Protein 1YDL (pdb70)

B-factor: mean 36.16, std 9.56, range [14.05, 71.92]

Foldseek 3Di:
DPDDDDFKFFADLVCVVLVVCQVVVLLVHHFFPACDDSGMTTGHRCPVVSNVVSVVVVDDDPCNPVVD

GO terms:
  GO:0005730 nucleolus (C, IDA)
  GO:0006289 nucleotide-excision repair (P, IMP)
  GO:0005669 transcription factor TFIID complex (C, IDA)
  GO:0005634 nucleus (C, EXP)
  GO:0005654 nucleoplasm (C, TAS)
  GO:0005515 protein binding (F, IPI)

CATH classification: 3.30.70.1220

Nearest PDB structures (foldseek):
  1ydl-assembly1_A  TM=1.015E+00  e=1.632E-12  Homo sapiens
  8byq-assembly1_6  TM=8.083E-01  e=6.132E-08  Homo sapiens
  2jnj-assembly1_B  TM=6.521E-01  e=6.132E-08  Homo sapiens
  7ml3-assembly1_5  TM=6.791E-01  e=1.516E-03  Saccharomyces cerevisiae
  7ml4-assembly1_5  TM=5.544E-01  e=7.545E-04  Saccharomyces cerevisiae

InterPro domains:
  IPR009400 TFIIH subunit TTDA/Tfb5 [PF06331] (1-67)
  IPR009400 TFIIH subunit TTDA/Tfb5 [PTHR28580] (1-69)
  IPR009400 TFIIH subunit TTDA/Tfb5 [SM01395] (1-68)
  IPR035935 TFB5-like superfamily [G3DSA:3.30.70.1220] (1-71)
  IPR035935 TFB5-like superfamily [SSF142897] (6-70)

Structure (mmCIF, N/CA/C/O backbone):
data_1YDL
#
_entry.id   1YDL
#
_cell.length_a   41.412
_cell.length_b   53.922
_cell.length_c   34.818
_cell.angle_alpha   90.00
_cell.angle_beta   90.00
_cell.angle_gamma   90.00
#
_symmetry.space_group_name_H-M   'P 21 21 2'
#
loop_
_entity.id
_entity.type
_entity.pdbx_description
1 polymer 'general transcription factor IIH, polypeptide 5'
2 water water
#
loop_
_atom_site.group_PDB
_atom_site.id
_atom_site.type_symbol
_atom_site.label_atom_id
_atom_site.label_alt_id
_atom_site.label_comp_id
_atom_site.label_asym_id
_atom_site.label_entity_id
_atom_site.label_seq_id
_atom_site.pdbx_PDB_ins_code
_atom_site.Cartn_x
_atom_site.Cartn_y
_atom_site.Cartn_z
_atom_site.occupancy
_atom_site.B_iso_or_equiv
_atom_site.auth_seq_id
_atom_site.auth_comp_id
_atom_site.auth_asym_id
_atom_site.auth_atom_id
_atom_site.pdbx_PDB_model_num
ATOM 1 N N . SER A 1 9 ? 35.395 33.050 21.282 1.00 49.64 1 SER A N 1
ATOM 2 C CA . SER A 1 9 ? 33.990 33.306 20.861 1.00 46.98 1 SER A CA 1
ATOM 3 C C . SER A 1 9 ? 33.603 34.748 21.159 1.00 47.51 1 SER A C 1
ATOM 4 O O . SER A 1 9 ? 34.071 35.334 22.136 1.00 48.48 1 SER A O 1
ATOM 7 N N . HIS A 1 10 ? 32.747 35.321 20.319 1.00 46.05 2 HIS A N 1
ATOM 8 C CA . HIS A 1 10 ? 32.321 36.701 20.512 1.00 44.93 2 HIS A CA 1
ATOM 9 C C . HIS A 1 10 ? 30.891 36.756 21.026 1.00 42.65 2 HIS A C 1
ATOM 10 O O . HIS A 1 10 ? 30.631 37.277 22.109 1.00 44.35 2 HIS A O 1
ATOM 17 N N . GLY A 1 11 ? 29.961 36.223 20.248 1.00 39.47 3 GLY A N 1
ATOM 18 C CA . GLY A 1 11 ? 28.578 36.228 20.681 1.00 36.90 3 GLY A CA 1
ATOM 19 C C . GLY A 1 11 ? 28.174 34.874 21.247 1.00 34.72 3 GLY A C 1
ATOM 20 O O . GLY A 1 11 ? 28.445 33.847 20.633 1.00 31.53 3 GLY A O 1
ATOM 21 N N . THR A 1 12 ? 27.550 34.868 22.425 1.00 34.34 4 THR A N 1
ATOM 22 C CA . THR A 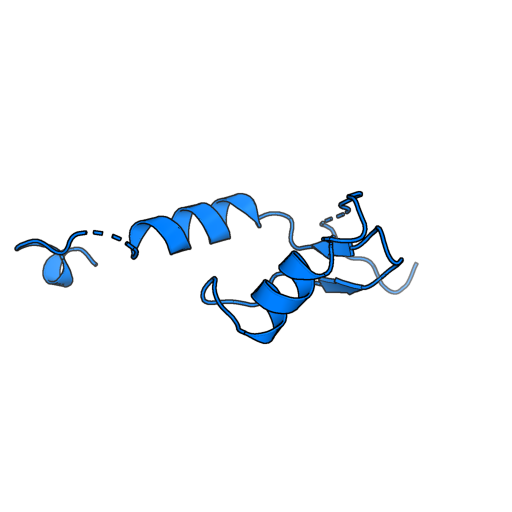1 12 ? 27.083 33.632 23.052 1.00 33.41 4 THR A CA 1
ATOM 23 C C . THR A 1 12 ? 25.819 33.893 23.861 1.00 33.93 4 THR A C 1
ATOM 24 O O . THR A 1 12 ? 25.678 34.936 24.510 1.00 34.47 4 THR A O 1
ATOM 28 N N . ARG A 1 13 ? 24.898 32.937 23.822 1.00 33.64 5 ARG A N 1
ATOM 29 C CA . ARG A 1 13 ? 23.646 33.070 24.549 1.00 32.71 5 ARG A CA 1
ATOM 30 C C . ARG A 1 13 ? 23.134 31.717 25.032 1.00 30.62 5 ARG A C 1
ATOM 31 O O . ARG A 1 13 ? 23.052 30.767 24.258 1.00 29.25 5 ARG A O 1
ATOM 39 N N . LYS A 1 14 ? 22.808 31.643 26.322 1.00 29.79 6 LYS A N 1
ATOM 40 C CA . LYS A 1 14 ? 22.282 30.426 26.932 1.00 28.35 6 LYS A CA 1
ATOM 41 C C . LYS A 1 14 ? 20.792 30.367 26.639 1.00 27.66 6 LYS A C 1
ATOM 42 O O . LYS A 1 14 ? 20.095 31.381 26.734 1.00 29.39 6 LYS A O 1
ATOM 48 N N . GLY A 1 15 ? 20.300 29.195 26.257 1.00 25.18 7 GLY A N 1
ATOM 49 C CA . GLY A 1 15 ? 18.887 29.078 25.964 1.00 25.26 7 GLY A CA 1
ATOM 50 C C . GLY A 1 15 ? 18.441 27.665 25.651 1.00 25.62 7 GLY A C 1
ATOM 51 O O . GLY A 1 15 ? 19.052 26.690 26.088 1.00 25.52 7 GLY A O 1
ATOM 60 N N . LEU A 1 17 ? 17.212 25.054 22.480 1.00 24.44 9 LEU A N 1
ATOM 61 C CA . LEU A 1 17 ? 17.045 24.760 21.069 1.00 24.10 9 LEU A CA 1
ATOM 62 C C . LEU A 1 17 ? 15.885 23.795 20.997 1.00 24.93 9 LEU A C 1
ATOM 63 O O . LEU A 1 17 ? 15.828 22.817 21.743 1.00 22.60 9 LEU A O 1
ATOM 68 N N . ILE A 1 18 ? 14.953 24.083 20.103 1.00 26.17 10 ILE A N 1
ATOM 69 C CA . ILE A 1 18 ? 13.795 23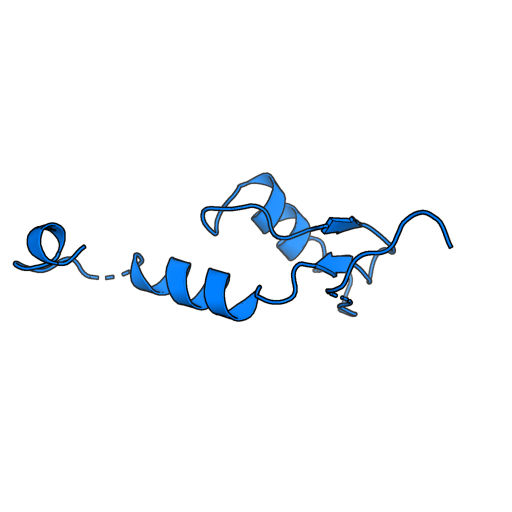.233 19.929 1.00 27.37 10 ILE A CA 1
ATOM 70 C C . ILE A 1 18 ? 13.797 22.668 18.517 1.00 28.69 10 ILE A C 1
ATOM 71 O O . ILE A 1 18 ? 14.168 23.352 17.564 1.00 27.46 10 ILE A O 1
ATOM 76 N N . GLU A 1 19 ? 13.402 21.406 18.411 1.00 31.73 11 GLU A N 1
ATOM 77 C CA . GLU A 1 19 ? 13.299 20.693 17.143 1.00 35.18 11 GLU A CA 1
ATOM 78 C C . GLU A 1 19 ? 11.860 20.186 17.094 1.00 34.53 11 GLU A C 1
ATOM 79 O O . GLU A 1 19 ? 11.431 19.453 17.981 1.00 34.14 11 GLU A O 1
ATOM 85 N N . CYS A 1 20 ? 11.121 20.573 16.061 1.00 34.75 12 CYS A N 1
ATOM 86 C CA . CYS A 1 20 ? 9.727 20.161 15.934 1.00 35.21 12 CYS A CA 1
ATOM 87 C C . CYS A 1 20 ? 9.251 20.279 14.491 1.00 34.39 12 CYS A C 1
ATOM 88 O O . CYS A 1 20 ? 9.859 20.989 13.689 1.00 33.62 12 CYS A O 1
ATOM 91 N N . ASP A 1 21 ? 8.152 19.602 14.174 1.00 34.48 13 ASP A N 1
ATOM 92 C CA . ASP A 1 21 ? 7.608 19.629 12.821 1.00 37.83 13 ASP A CA 1
ATOM 93 C C . ASP A 1 21 ? 7.420 21.042 12.284 1.00 39.70 13 ASP A C 1
ATOM 94 O O . ASP A 1 21 ? 7.408 22.011 13.045 1.00 40.36 13 ASP A O 1
ATOM 99 N N . PRO A 1 22 ? 7.274 21.178 10.955 1.00 42.15 14 PRO A N 1
ATOM 100 C CA . PRO A 1 22 ? 7.092 22.501 10.355 1.00 42.38 14 PRO A CA 1
ATOM 101 C C . PRO A 1 22 ? 5.845 23.238 10.847 1.00 43.30 14 PRO A C 1
ATOM 102 O O . PRO A 1 22 ? 5.814 24.469 10.859 1.00 43.03 14 PRO A O 1
ATOM 106 N N . ALA A 1 23 ? 4.827 22.490 11.263 1.00 43.37 15 ALA A N 1
ATOM 107 C CA . ALA A 1 23 ? 3.594 23.102 11.750 1.00 42.81 15 ALA A CA 1
ATOM 108 C C . ALA A 1 23 ? 3.802 23.785 13.098 1.00 42.70 15 ALA A C 1
ATOM 109 O O . ALA A 1 23 ? 3.607 24.987 13.221 1.00 43.25 15 ALA A O 1
ATOM 119 N N . LYS A 1 25 ? 6.462 24.626 14.577 1.00 39.39 17 LYS A N 1
ATOM 120 C CA . LYS A 1 25 ? 7.453 25.691 14.436 1.00 39.42 17 LYS A CA 1
ATOM 121 C C . LYS A 1 25 ? 6.835 27.003 13.968 1.00 39.61 17 LYS A C 1
ATOM 122 O O . LYS A 1 25 ? 7.149 28.069 14.495 1.00 37.61 17 LYS A O 1
ATOM 128 N N . GLN A 1 26 ? 5.954 26.929 12.979 1.00 40.23 18 GLN A N 1
ATOM 129 C CA . GLN A 1 26 ? 5.304 28.133 12.480 1.00 41.23 18 GLN A CA 1
ATOM 130 C C . GLN A 1 26 ? 4.388 28.707 13.552 1.00 39.39 18 GLN A C 1
ATOM 131 O O . GLN A 1 26 ? 4.188 29.917 13.629 1.00 39.59 18 GLN A O 1
ATOM 137 N N . PHE A 1 27 ? 3.850 27.828 14.389 1.00 38.05 19 PHE A N 1
ATOM 138 C CA . PHE A 1 27 ? 2.958 28.245 15.462 1.00 37.63 19 PHE A CA 1
ATOM 139 C C . PHE A 1 27 ? 3.742 29.026 16.518 1.00 34.74 19 PHE A C 1
ATOM 140 O O . PHE A 1 27 ? 3.247 30.007 17.069 1.00 35.47 19 PHE A O 1
ATOM 148 N N . LEU A 1 28 ? 4.964 28.588 16.798 1.00 32.34 20 LEU A N 1
ATOM 149 C CA . LEU A 1 28 ? 5.803 29.288 17.769 1.00 30.09 20 LEU A CA 1
ATOM 150 C C . LEU A 1 28 ? 6.106 30.685 17.228 1.00 28.28 20 LEU A C 1
ATOM 151 O O . LEU A 1 28 ? 6.019 31.679 17.957 1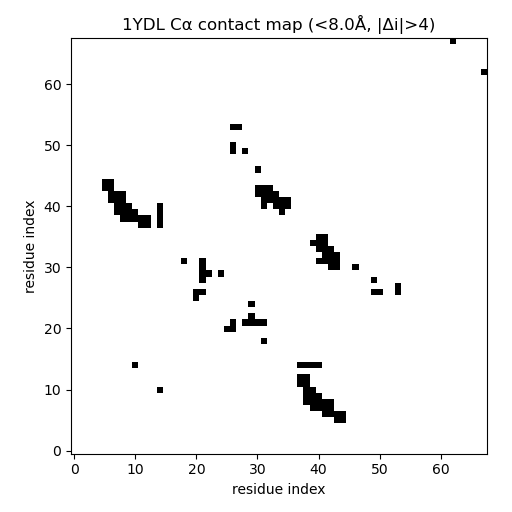.00 27.51 20 LEU A O 1
ATOM 156 N N . LEU A 1 29 ? 6.458 30.757 15.947 1.00 26.80 21 LEU A N 1
ATOM 157 C CA . LEU A 1 29 ? 6.743 32.039 15.309 1.00 26.73 21 LEU A CA 1
ATOM 158 C C . LEU A 1 29 ? 5.516 32.938 15.397 1.00 26.80 21 LEU A C 1
ATOM 159 O O . LEU A 1 29 ? 5.633 34.143 15.603 1.00 24.94 21 LEU A O 1
ATOM 164 N N . TYR A 1 30 ? 4.337 32.350 15.229 1.00 25.70 22 TYR A N 1
ATOM 165 C CA . TYR A 1 30 ? 3.117 33.128 15.309 1.00 26.40 22 TYR A CA 1
ATOM 166 C C . TYR A 1 30 ? 2.880 33.603 16.730 1.00 25.74 22 TYR A C 1
ATOM 167 O O . TYR A 1 30 ? 2.444 34.727 16.940 1.00 27.37 22 TYR A O 1
ATOM 176 N N . LEU A 1 31 ? 3.163 32.747 17.705 1.00 23.90 23 LEU A N 1
ATOM 177 C CA . LEU A 1 31 ? 2.968 33.102 19.109 1.00 23.94 23 LEU A CA 1
ATOM 178 C C . LEU A 1 31 ? 3.919 34.222 19.525 1.00 25.33 23 LEU A C 1
ATOM 179 O O . LEU A 1 31 ? 3.543 35.135 20.273 1.00 20.73 23 LEU A O 1
ATOM 184 N N . ASP A 1 32 ? 5.155 34.135 19.034 1.00 25.16 24 ASP A N 1
ATOM 185 C CA . ASP A 1 32 ? 6.185 35.118 19.326 1.00 25.83 24 ASP A CA 1
ATOM 186 C C . ASP A 1 32 ? 5.871 36.475 18.678 1.00 26.71 24 ASP A C 1
ATOM 187 O O . ASP A 1 32 ? 5.925 37.510 19.342 1.00 25.62 24 ASP A O 1
ATOM 192 N N . GLU A 1 33 ? 5.524 36.473 17.393 1.00 30.09 25 GLU A N 1
ATOM 193 C CA . GLU A 1 33 ? 5.221 37.723 16.698 1.00 31.38 25 GLU A CA 1
ATOM 194 C C . GLU A 1 33 ? 4.014 38.448 17.268 1.00 30.39 25 GLU A C 1
ATOM 195 O O . GLU A 1 33 ? 3.990 39.674 17.322 1.00 32.57 25 GLU A O 1
ATOM 201 N N . SER A 1 34 ? 3.012 37.689 17.690 1.00 29.21 26 SER A N 1
ATOM 202 C CA . SER A 1 34 ? 1.791 38.266 18.235 1.00 29.12 26 SER A CA 1
ATOM 203 C C . SER A 1 34 ? 1.829 38.503 19.738 1.00 28.67 26 SER A C 1
ATOM 204 O O . SER A 1 34 ? 0.851 38.988 20.307 1.00 29.05 26 SER A O 1
ATOM 207 N N . ASN A 1 35 ? 2.948 38.171 20.379 1.00 29.76 27 ASN A N 1
ATOM 208 C CA . ASN A 1 35 ? 3.078 38.347 21.832 1.00 30.54 27 ASN A CA 1
ATOM 209 C C . ASN A 1 35 ? 1.922 37.718 22.589 1.00 27.56 27 ASN A C 1
ATOM 210 O O . ASN A 1 35 ? 1.461 38.264 23.588 1.00 25.60 27 ASN A O 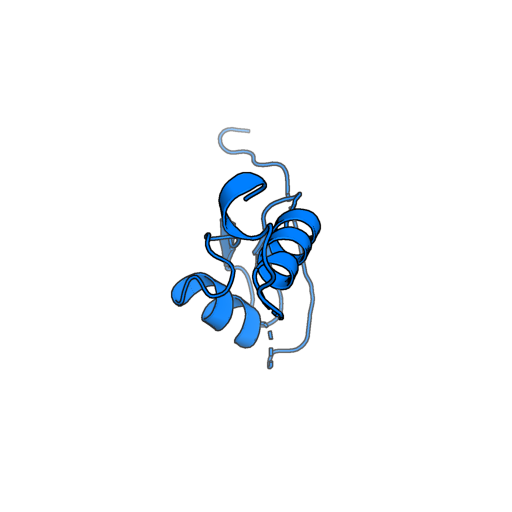1
ATOM 215 N N . ALA A 1 36 ? 1.450 36.582 22.094 1.00 27.52 28 ALA A N 1
ATOM 216 C CA . ALA A 1 36 ? 0.347 35.871 22.716 1.00 28.17 28 ALA A CA 1
ATOM 217 C C . ALA A 1 36 ? 0.686 35.449 24.141 1.00 28.33 28 ALA A C 1
ATOM 218 O O . ALA A 1 36 ? -0.202 35.169 24.935 1.00 28.17 28 ALA A O 1
ATOM 220 N N . LEU A 1 37 ? 1.970 35.405 24.471 1.00 28.96 29 LEU A N 1
ATOM 221 C CA . LEU A 1 37 ? 2.371 34.998 25.811 1.00 30.80 29 LEU A CA 1
ATOM 222 C C . LEU A 1 37 ? 2.747 36.198 26.669 1.00 32.35 29 LEU A C 1
ATOM 223 O O . LEU A 1 37 ? 3.245 36.041 27.784 1.00 34.99 29 LEU A O 1
ATOM 228 N N . GLY A 1 38 ? 2.510 37.395 26.145 1.00 33.27 30 GLY A N 1
ATOM 229 C CA . GLY A 1 38 ? 2.821 38.602 26.888 1.00 33.06 30 GLY A CA 1
ATOM 230 C C . GLY A 1 38 ? 4.223 39.104 26.605 1.00 33.92 30 GLY A C 1
ATOM 231 O O . GLY A 1 38 ? 4.527 40.276 26.821 1.00 34.81 30 GLY A O 1
ATOM 232 N N . LYS A 1 39 ? 5.085 38.216 26.126 1.00 33.71 31 LYS A N 1
ATOM 233 C CA . LYS A 1 39 ? 6.450 38.599 25.812 1.00 33.88 31 LYS A CA 1
A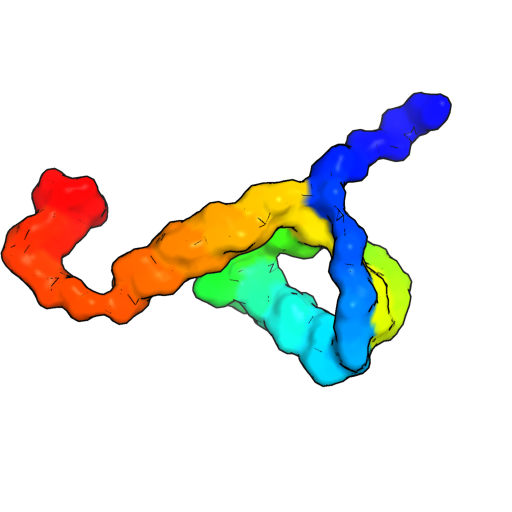TOM 234 C C . LYS A 1 39 ? 7.105 37.678 24.791 1.00 32.02 31 LYS A C 1
ATOM 235 O O . LYS A 1 39 ? 6.694 36.531 24.624 1.00 30.83 31 LYS A O 1
ATOM 241 N N . LYS A 1 40 ? 8.112 38.212 24.103 1.00 30.35 32 LYS A N 1
ATOM 242 C CA . LYS A 1 40 ? 8.868 37.478 23.090 1.00 29.89 32 LYS A CA 1
ATOM 243 C C . LYS A 1 40 ? 9.650 36.353 23.741 1.00 29.26 32 LYS A C 1
ATOM 244 O O . LYS A 1 40 ? 10.127 36.488 24.869 1.00 27.76 32 LYS A O 1
ATOM 250 N N . PHE A 1 41 ? 9.788 35.244 23.025 1.00 29.59 33 PHE A N 1
ATOM 251 C CA . PHE A 1 41 ? 10.551 34.118 23.540 1.00 26.16 33 PHE A CA 1
ATOM 252 C C . PHE A 1 41 ? 11.530 33.577 22.509 1.00 25.84 33 PHE A C 1
ATOM 253 O O . PHE A 1 41 ? 12.377 32.747 22.827 1.00 25.76 33 PHE A O 1
ATOM 261 N N . ILE A 1 42 ? 11.419 34.043 21.271 1.00 24.48 34 ILE A N 1
ATOM 262 C CA . ILE A 1 42 ? 12.324 33.562 20.241 1.00 24.88 34 ILE A CA 1
ATOM 263 C C . ILE A 1 42 ? 13.576 34.413 20.182 1.00 24.09 34 ILE A C 1
ATOM 264 O O . ILE A 1 42 ? 13.519 35.606 19.884 1.00 23.93 34 ILE A O 1
ATOM 269 N N . ILE A 1 43 ? 14.709 33.799 20.489 1.00 25.44 35 ILE A N 1
ATOM 270 C CA . ILE A 1 43 ? 15.973 34.514 20.453 1.00 25.85 35 ILE A CA 1
ATOM 271 C C . ILE A 1 43 ? 16.521 34.482 19.033 1.00 28.11 35 ILE A C 1
ATOM 272 O O . ILE A 1 43 ? 17.104 35.461 18.569 1.00 28.54 35 ILE A O 1
ATOM 277 N N . GLN A 1 44 ? 16.346 33.359 18.342 1.00 29.72 36 GLN A N 1
ATOM 278 C CA . GLN A 1 44 ? 16.818 33.274 16.967 1.00 33.00 36 GLN A CA 1
ATOM 279 C C . GLN A 1 44 ? 16.128 32.191 16.150 1.00 32.79 36 GLN A C 1
ATOM 280 O O . GLN A 1 44 ? 15.931 31.074 16.613 1.00 31.04 36 GLN A O 1
ATOM 286 N N . ASP A 1 45 ? 15.747 32.533 14.926 1.00 34.65 37 ASP A N 1
ATOM 287 C CA . ASP A 1 45 ? 15.113 31.556 14.058 1.00 37.39 37 ASP A CA 1
ATOM 288 C C . ASP A 1 45 ? 16.265 30.773 13.450 1.00 38.47 37 ASP A C 1
ATOM 289 O O . ASP A 1 45 ? 17.354 31.315 13.266 1.00 39.46 37 ASP A O 1
ATOM 294 N N . ILE A 1 46 ? 16.046 29.502 13.139 1.00 40.82 38 ILE A N 1
ATOM 295 C CA . ILE A 1 46 ? 17.132 28.710 12.584 1.00 41.21 38 ILE A CA 1
ATOM 296 C C . ILE A 1 46 ? 16.764 27.985 11.306 1.00 42.27 38 ILE A C 1
ATOM 297 O O . ILE A 1 46 ? 17.111 28.424 10.213 1.00 41.66 38 ILE A O 1
ATOM 302 N N . ASP A 1 47 ? 16.054 26.876 11.456 1.00 43.17 39 ASP A N 1
ATOM 303 C CA . ASP A 1 47 ? 15.649 26.059 10.327 1.00 44.76 39 ASP A CA 1
ATOM 304 C C . ASP A 1 47 ? 14.130 26.048 10.278 1.00 44.24 39 ASP A C 1
ATOM 305 O O . ASP A 1 47 ? 13.476 26.761 11.037 1.00 44.15 39 ASP A O 1
ATOM 310 N N . ASP A 1 48 ? 13.568 25.239 9.387 1.00 43.29 40 ASP A N 1
ATOM 311 C CA . ASP A 1 48 ? 12.119 25.139 9.269 1.00 41.79 40 ASP A CA 1
ATOM 312 C C . ASP A 1 48 ? 11.589 24.229 10.375 1.00 39.51 40 ASP A C 1
ATOM 313 O O . ASP A 1 48 ? 10.375 24.112 10.573 1.00 37.08 40 ASP A O 1
ATOM 318 N N . THR A 1 49 ? 12.516 23.580 11.078 1.00 36.69 41 THR A N 1
ATOM 319 C CA . THR A 1 49 ? 12.179 22.662 12.167 1.00 35.12 41 THR A CA 1
ATOM 320 C C . THR A 1 49 ? 12.998 22.942 13.437 1.00 33.51 41 THR A C 1
ATOM 321 O O . THR A 1 49 ? 12.995 22.141 14.378 1.00 32.44 41 THR A O 1
ATOM 325 N N . HIS A 1 50 ? 13.687 24.081 13.461 1.00 31.38 42 HIS A N 1
ATOM 326 C CA . HIS A 1 50 ? 14.518 24.456 14.605 1.00 31.40 42 HIS A CA 1
ATOM 327 C C . HIS A 1 50 ? 14.396 25.933 15.002 1.00 30.06 42 HIS A C 1
ATOM 328 O O . HIS A 1 50 ? 14.396 26.821 14.152 1.00 29.34 42 HIS A O 1
ATOM 335 N N . VAL A 1 51 ? 14.338 26.189 16.305 1.00 28.61 43 VAL A N 1
ATOM 336 C CA . VAL A 1 51 ? 14.245 27.545 16.823 1.00 25.06 43 VAL A CA 1
ATOM 337 C C . VAL A 1 51 ? 14.959 27.599 18.176 1.00 25.74 43 VAL A C 1
ATOM 338 O O . VAL A 1 51 ? 14.817 26.696 18.998 1.00 25.08 43 VAL A O 1
ATOM 342 N N . PHE A 1 52 ? 15.748 28.644 18.404 1.00 23.70 44 PHE A N 1
ATOM 343 C CA . PHE A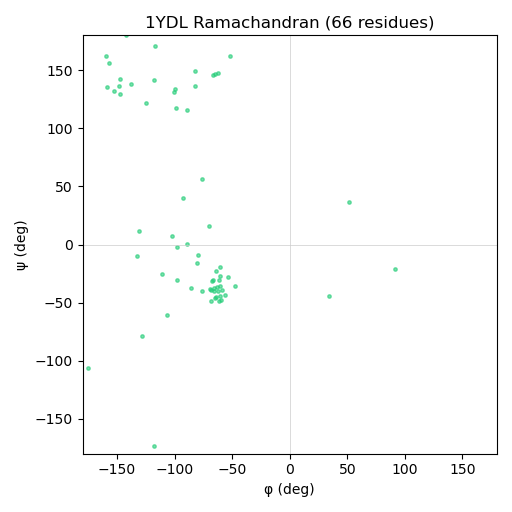 1 52 ? 16.448 28.788 19.673 1.00 22.01 44 PHE A CA 1
ATOM 344 C C . PHE A 1 52 ? 15.618 29.755 20.514 1.00 20.05 44 PHE A C 1
ATOM 345 O O . PHE A 1 52 ? 15.444 30.902 20.132 1.00 20.15 44 PHE A O 1
ATOM 353 N N . VAL A 1 53 ? 15.099 29.291 21.651 1.00 21.30 45 VAL A N 1
ATOM 354 C CA . VAL A 1 53 ? 14.260 30.136 22.510 1.00 18.38 45 VAL A CA 1
ATOM 355 C C . VAL A 1 53 ? 14.862 30.373 23.904 1.00 21.12 45 VAL A C 1
ATOM 356 O O . VAL A 1 53 ? 15.855 29.739 24.281 1.00 18.10 45 VAL A O 1
ATOM 360 N N . ILE A 1 54 ? 14.244 31.278 24.668 1.00 23.06 46 ILE A N 1
ATOM 361 C CA . ILE A 1 54 ? 14.708 31.609 26.016 1.00 24.95 46 ILE A CA 1
ATOM 362 C C . ILE A 1 54 ? 14.628 30.385 26.913 1.00 27.12 46 ILE A C 1
ATOM 363 O O . ILE A 1 54 ? 13.738 29.552 26.750 1.00 29.66 46 ILE A O 1
ATOM 368 N N . ALA A 1 55 ? 15.551 30.277 27.863 1.00 28.36 47 ALA A N 1
ATOM 369 C CA . ALA A 1 55 ? 15.556 29.142 28.775 1.00 30.93 47 ALA A CA 1
ATOM 370 C C . ALA A 1 55 ? 14.279 29.026 29.607 1.00 31.01 47 ALA A C 1
ATOM 371 O O . ALA A 1 55 ? 13.814 27.927 29.876 1.00 32.49 47 ALA A O 1
ATOM 373 N N . GLU A 1 56 ? 13.705 30.155 30.004 1.00 31.71 48 GLU A N 1
ATOM 374 C CA . GLU A 1 56 ? 12.496 30.128 30.821 1.00 33.20 48 GLU A CA 1
ATOM 375 C C . GLU A 1 56 ? 11.179 30.198 30.052 1.00 31.75 48 GLU A C 1
ATOM 376 O O . GLU A 1 56 ? 10.231 30.858 30.485 1.00 30.84 48 GLU A O 1
ATOM 382 N N . LEU A 1 57 ? 11.114 29.509 28.920 1.00 29.04 49 LEU A N 1
ATOM 383 C CA . LEU A 1 57 ? 9.899 29.498 28.117 1.00 29.00 49 LEU A CA 1
ATOM 384 C C . LEU A 1 57 ? 8.731 28.883 28.882 1.00 29.31 49 LEU A C 1
ATOM 385 O O . LEU A 1 57 ? 7.605 29.370 28.795 1.00 28.97 49 LEU A O 1
ATOM 390 N N . VAL A 1 58 ? 8.993 27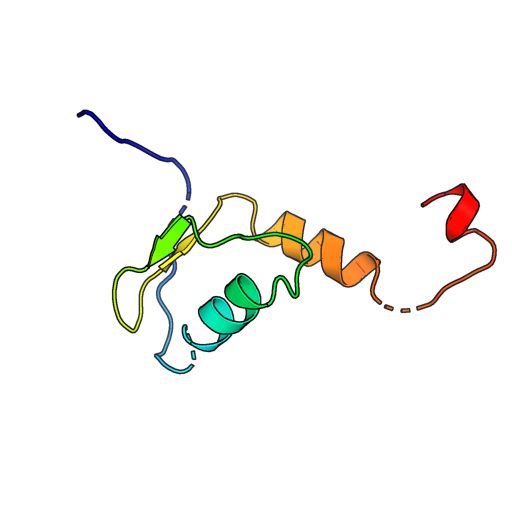.811 29.626 1.00 29.68 50 VAL A N 1
ATOM 391 C CA . VAL A 1 58 ? 7.929 27.157 30.372 1.00 31.40 50 VAL A CA 1
ATOM 392 C C . VAL A 1 58 ? 7.313 28.112 31.401 1.00 32.24 50 VAL A C 1
ATOM 393 O O . VAL A 1 58 ? 6.087 28.248 31.462 1.00 31.78 50 VAL A O 1
ATOM 397 N N . ASN A 1 59 ? 8.157 28.791 32.181 1.00 32.67 51 ASN A N 1
ATOM 398 C CA . ASN A 1 59 ? 7.688 29.760 33.179 1.00 32.64 51 ASN A CA 1
ATOM 399 C C . ASN A 1 59 ? 6.815 30.820 32.509 1.00 31.49 51 ASN A C 1
ATOM 400 O O . ASN A 1 59 ? 5.773 31.207 33.035 1.00 30.96 51 ASN A O 1
ATOM 405 N N . VAL A 1 60 ? 7.259 31.299 31.349 1.00 31.05 52 VAL A N 1
ATOM 406 C CA . VAL A 1 60 ? 6.516 32.320 30.620 1.00 30.53 52 VAL A CA 1
ATOM 407 C C . VAL A 1 60 ? 5.130 31.794 30.283 1.00 29.04 52 VAL A C 1
ATOM 408 O O . VAL A 1 60 ? 4.122 32.469 30.504 1.00 29.12 52 VAL A O 1
ATOM 412 N N . LEU A 1 61 ? 5.087 30.579 29.753 1.00 27.17 53 LEU A N 1
ATOM 413 C CA . LEU A 1 61 ? 3.825 29.958 29.383 1.00 28.96 53 LEU A CA 1
ATOM 414 C C . LEU A 1 61 ? 2.972 29.681 30.630 1.00 29.53 53 LEU A C 1
ATOM 415 O O . LEU A 1 61 ? 1.750 29.830 30.605 1.00 26.20 53 LEU A O 1
ATOM 420 N N . GLN A 1 62 ? 3.621 29.296 31.723 1.00 31.04 54 GLN A N 1
ATOM 421 C CA . GLN A 1 62 ? 2.910 29.017 32.968 1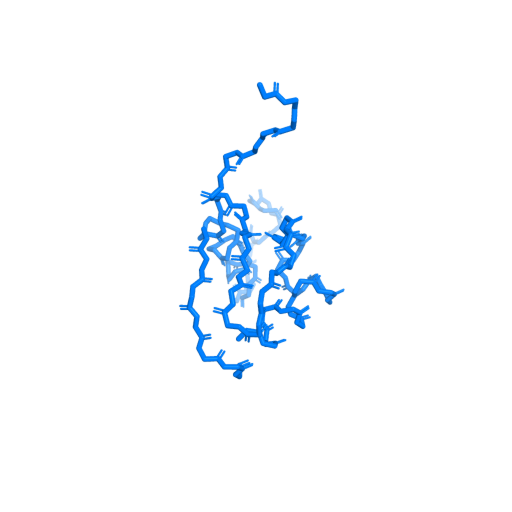.00 37.23 54 GLN A CA 1
ATOM 422 C C . GLN A 1 62 ? 2.323 30.301 33.540 1.00 39.01 54 GLN A C 1
ATOM 423 O O . GLN A 1 62 ? 1.279 30.291 34.191 1.00 41.01 54 GLN A O 1
ATOM 429 N N . GLU A 1 63 ? 3.008 31.409 33.285 1.00 39.53 55 GLU A N 1
ATOM 430 C CA . GLU A 1 63 ? 2.578 32.715 33.752 1.00 38.15 55 GLU A CA 1
ATOM 431 C C . GLU A 1 63 ? 1.416 33.239 32.912 1.00 35.77 55 GLU A C 1
ATOM 432 O O . GLU A 1 63 ? 0.484 33.850 33.433 1.00 34.44 55 GLU A O 1
ATOM 438 N N . ARG A 1 64 ? 1.490 33.006 31.606 1.00 34.06 56 ARG A N 1
ATOM 439 C CA . ARG A 1 64 ? 0.451 33.444 30.680 1.00 31.94 56 ARG A CA 1
ATOM 440 C C . ARG A 1 64 ? -0.878 32.739 30.936 1.00 30.12 56 ARG A C 1
ATOM 441 O O . ARG A 1 64 ? -1.933 33.373 30.961 1.00 28.38 56 ARG A O 1
ATOM 449 N N . VAL A 1 65 ? -0.817 31.425 31.114 1.00 30.45 57 VAL A N 1
ATOM 450 C CA . VAL A 1 65 ? -2.008 30.620 31.358 1.00 30.96 57 VAL A CA 1
ATOM 451 C C . VAL A 1 65 ? -2.729 31.038 32.638 1.00 30.94 57 VAL A C 1
ATOM 452 O O . VAL A 1 65 ? -3.951 30.931 32.727 1.00 32.06 57 VAL A O 1
ATOM 456 N N . GLY A 1 66 ? -1.969 31.532 33.614 1.00 32.00 58 GLY A N 1
ATOM 457 C CA . GLY A 1 66 ? -2.555 31.980 34.866 1.00 30.29 58 GLY A CA 1
ATOM 458 C C . GLY A 1 66 ? -3.541 33.111 34.651 1.00 31.57 58 GLY A C 1
ATOM 459 O O . GLY A 1 66 ? -4.632 33.111 35.216 1.00 30.92 58 GLY A O 1
ATOM 460 N N . GLU A 1 67 ? -3.159 34.079 33.826 1.00 33.22 59 GLU A N 1
ATOM 461 C CA . GLU A 1 67 ? -4.027 35.216 33.538 1.00 35.15 59 GLU A CA 1
ATOM 462 C C . GLU A 1 67 ? -5.292 34.748 32.829 1.00 37.24 59 GLU A C 1
ATOM 463 O O . GLU A 1 67 ? -6.312 35.434 32.858 1.00 36.81 59 GLU A O 1
ATOM 469 N N . LEU A 1 68 ? -5.229 33.580 32.189 1.00 39.31 60 LEU A N 1
ATOM 470 C CA . LEU A 1 68 ? -6.392 33.046 31.477 1.00 42.36 60 LEU A CA 1
ATOM 471 C C . LEU A 1 68 ? -7.443 32.452 32.401 1.00 42.37 60 LEU A C 1
ATOM 472 O O . LEU A 1 68 ? -8.575 32.197 31.987 1.00 40.49 60 LEU A O 1
ATOM 485 N N . ASP A 1 70 ? -10.232 32.105 35.459 1.00 45.86 62 ASP A N 1
ATOM 486 C CA . ASP A 1 70 ? -11.426 32.895 35.729 1.00 47.22 62 ASP A CA 1
ATOM 487 C C . ASP A 1 70 ? -11.198 33.934 36.807 1.00 46.85 62 ASP A C 1
ATOM 488 O O . ASP A 1 70 ? -10.635 33.637 37.861 1.00 47.88 62 ASP A O 1
ATOM 493 N N . GLN A 1 71 ? -11.653 35.150 36.532 1.00 46.22 63 GLN A N 1
ATOM 494 C CA . GLN A 1 71 ? -11.539 36.253 37.469 1.00 45.46 63 GLN A CA 1
ATOM 495 C C . GLN A 1 71 ? -12.365 35.986 38.727 1.00 43.15 63 GLN A C 1
ATOM 496 O O . GLN A 1 71 ? -13.421 35.352 38.665 1.00 39.85 63 GLN A O 1
ATOM 502 N N . ASN A 1 72 ? -11.874 36.471 39.866 1.00 40.99 64 ASN A N 1
ATOM 503 C CA . ASN A 1 72 ? -12.590 36.342 41.130 1.00 37.30 64 ASN A CA 1
ATOM 504 C C . ASN A 1 72 ? -12.409 37.622 41.953 1.00 34.60 64 ASN A C 1
ATOM 505 O O . ASN A 1 72 ? -11.753 38.562 41.509 1.00 32.51 64 ASN A O 1
ATOM 510 N N . ALA A 1 73 ? -13.009 37.653 43.138 1.00 31.95 65 ALA A N 1
ATOM 511 C CA . ALA A 1 73 ? -12.954 38.805 44.036 1.00 30.28 65 ALA A CA 1
ATOM 512 C C . ALA A 1 73 ? -11.559 39.311 44.385 1.00 28.83 65 ALA A C 1
ATOM 513 O O . ALA A 1 73 ? -11.384 40.493 44.672 1.00 29.13 65 ALA A O 1
ATOM 515 N N . PHE A 1 74 ? -10.574 38.420 44.353 1.00 29.00 66 PHE A N 1
ATOM 516 C CA . PHE A 1 74 ? -9.194 38.758 44.700 1.00 31.53 66 PHE A CA 1
ATOM 517 C C . PHE A 1 74 ? -8.288 39.043 43.501 1.00 32.08 66 PHE A C 1
ATOM 518 O O . PHE A 1 74 ? -7.121 39.391 43.677 1.00 30.73 66 PHE A O 1
ATOM 526 N N . SER A 1 75 ? -8.829 38.904 42.291 1.00 33.65 67 SER A N 1
ATOM 527 C CA . SER A 1 75 ? -8.062 39.126 41.059 1.00 36.38 67 SER A CA 1
ATOM 528 C C . SER A 1 75 ? -7.228 40.407 40.991 1.00 37.12 67 SER A C 1
ATOM 529 O O . SER A 1 75 ? -6.148 40.410 40.406 1.00 37.08 67 SER A O 1
ATOM 532 N N . LEU A 1 76 ? -7.724 41.494 41.576 1.00 37.48 68 LEU A N 1
ATOM 533 C CA . LEU A 1 76 ? -6.993 42.757 41.536 1.00 38.49 68 LEU A CA 1
ATOM 534 C C . LEU A 1 76 ? -6.164 43.062 42.784 1.00 39.21 68 LEU A C 1
ATOM 535 O O . LEU A 1 76 ? -5.134 43.735 42.699 1.00 38.39 68 LEU A O 1
ATOM 540 N N . THR A 1 77 ? -6.604 42.587 43.943 1.00 39.91 69 THR A N 1
ATOM 541 C CA . THR A 1 77 ? -5.851 42.846 45.169 1.00 41.41 69 THR A CA 1
ATOM 542 C C . THR A 1 77 ? -4.667 41.909 45.337 1.00 42.76 69 THR A C 1
ATOM 543 O O . THR A 1 77 ? -3.781 42.168 46.139 1.00 42.29 69 THR A O 1
ATOM 547 N N . GLN A 1 78 ? -4.645 40.821 44.581 1.00 46.81 70 GLN A N 1
ATOM 548 C CA . GLN A 1 78 ? -3.539 39.879 44.684 1.00 51.51 70 GLN A CA 1
ATOM 549 C C . GLN A 1 78 ? -2.692 39.904 43.413 1.00 53.50 70 GLN A C 1
ATOM 550 O O . GLN A 1 78 ? -1.506 39.574 43.438 1.00 54.36 70 GLN A O 1
ATOM 556 N N . LYS A 1 79 ? -3.310 40.307 42.306 1.00 55.91 71 LYS A N 1
ATOM 557 C CA . LYS A 1 79 ? -2.636 40.362 41.006 1.00 57.25 71 LYS A CA 1
ATOM 558 C C . LYS A 1 79 ? -2.688 41.753 40.382 1.00 56.33 71 LYS A C 1
ATOM 559 O O . LYS A 1 79 ? -3.327 41.882 39.317 1.00 56.56 71 LYS A O 1
#

Sequence (68 aa):
SHGTRKGLIECDPAKQFLLYLDESNALGKKFIIQDIDDTHVFVIAELVNVLQERVGELDQNAFSLTQK

Solvent-accessible surface area: 5734 Å² total

Secondary structure (DSSP, 8-state):
--------EE-----HHHHHHHHTTTTSS--EEEE-SSSEEEE-TTHHHHHHHHHHH----TTTTTT-

Organism: Homo sapiens (NCBI:txid9606)

Radius of gyration: 15.15 Å; Cα contacts (8 Å, |Δi|>4): 63; chains: 1; bounding box: 47×23×36 Å